Protein AF-A0A4V1ZSQ2-F1 (afdb_monomer_lite)

Structure (mmCIF, N/CA/C/O backbone):
data_AF-A0A4V1ZSQ2-F1
#
_entry.id   AF-A0A4V1ZSQ2-F1
#
loop_
_atom_site.group_PDB
_atom_site.id
_atom_site.type_symbol
_atom_site.label_atom_id
_atom_site.label_alt_id
_atom_site.label_comp_id
_atom_site.label_asym_id
_atom_site.label_entity_id
_atom_site.label_seq_id
_atom_site.pdbx_PDB_ins_code
_atom_site.Cartn_x
_atom_site.Cartn_y
_atom_site.Cartn_z
_atom_site.occupancy
_atom_site.B_iso_or_equiv
_atom_site.auth_seq_id
_atom_site.auth_comp_id
_atom_site.auth_asym_id
_atom_site.auth_atom_id
_atom_site.pdbx_PDB_model_num
ATOM 1 N N . ILE A 1 1 ? -15.037 -0.837 6.750 1.00 81.75 1 ILE A N 1
ATOM 2 C CA . ILE A 1 1 ? -14.220 -1.765 7.586 1.00 81.75 1 ILE A CA 1
ATOM 3 C C . ILE A 1 1 ? -15.110 -2.630 8.480 1.00 81.75 1 ILE A C 1
ATOM 5 O O . ILE A 1 1 ? -14.890 -3.832 8.577 1.00 81.75 1 ILE A O 1
ATOM 9 N N . ASP A 1 2 ? -16.116 -2.040 9.121 1.00 91.81 2 ASP A N 1
ATOM 10 C CA . ASP A 1 2 ? -17.014 -2.714 10.069 1.00 91.81 2 ASP A CA 1
ATOM 11 C C . ASP A 1 2 ? -18.222 -3.424 9.424 1.00 91.81 2 ASP A C 1
ATOM 13 O O . ASP A 1 2 ? -19.008 -4.046 10.133 1.00 91.81 2 ASP A O 1
ATOM 17 N N . LYS A 1 3 ? -18.330 -3.392 8.087 1.00 91.25 3 LYS A N 1
ATOM 18 C CA . LYS A 1 3 ? -19.348 -4.098 7.285 1.00 91.25 3 LYS A CA 1
ATOM 19 C C . LYS A 1 3 ? -20.787 -3.655 7.606 1.00 91.25 3 LYS A C 1
ATOM 21 O O . LYS A 1 3 ? -21.717 -4.436 7.434 1.00 91.25 3 LYS A O 1
ATOM 26 N N . ASP A 1 4 ? -20.985 -2.399 8.013 1.00 93.81 4 ASP A N 1
ATOM 27 C CA . ASP A 1 4 ? -22.308 -1.849 8.350 1.00 93.81 4 ASP A CA 1
ATOM 28 C C . ASP A 1 4 ? -23.150 -1.403 7.130 1.00 93.81 4 ASP A C 1
ATOM 30 O O . ASP A 1 4 ? -24.275 -0.923 7.279 1.00 93.81 4 ASP A O 1
ATOM 34 N N . GLY A 1 5 ? -22.616 -1.575 5.917 1.00 93.62 5 GLY A N 1
ATOM 35 C CA . GLY A 1 5 ? -23.265 -1.207 4.656 1.00 93.62 5 GLY A CA 1
ATOM 36 C C . GLY A 1 5 ? -23.092 0.261 4.255 1.00 93.62 5 GLY A C 1
ATOM 37 O O . GLY A 1 5 ? -23.547 0.641 3.176 1.00 93.62 5 GLY A O 1
ATOM 38 N N . LYS A 1 6 ? -22.422 1.087 5.067 1.00 94.56 6 LYS A N 1
ATOM 39 C CA . LYS A 1 6 ? -22.085 2.473 4.729 1.00 94.56 6 LYS A CA 1
ATOM 40 C C . LYS A 1 6 ? -20.673 2.555 4.152 1.00 94.56 6 LYS A C 1
ATOM 42 O O . LYS A 1 6 ? -19.779 1.781 4.487 1.00 94.56 6 LYS A O 1
ATOM 47 N N . LEU A 1 7 ? -20.468 3.514 3.250 1.00 94.56 7 LEU A N 1
ATOM 48 C CA . LEU A 1 7 ? -19.150 3.756 2.669 1.00 94.56 7 LEU A CA 1
ATOM 49 C C . LEU A 1 7 ? -18.279 4.534 3.660 1.00 94.56 7 LEU A C 1
ATOM 51 O O . LEU A 1 7 ? -18.517 5.720 3.889 1.00 94.56 7 LEU A O 1
ATOM 55 N N . ASP A 1 8 ? -17.278 3.862 4.216 1.00 95.81 8 ASP A N 1
ATOM 56 C CA . ASP A 1 8 ? -16.233 4.446 5.057 1.00 95.81 8 ASP A CA 1
ATOM 57 C C . ASP A 1 8 ? -15.093 5.059 4.232 1.00 95.81 8 ASP A C 1
ATOM 59 O O . ASP A 1 8 ? -14.871 4.674 3.083 1.00 95.81 8 ASP A O 1
ATOM 63 N N . LEU A 1 9 ? -14.294 5.931 4.858 1.00 96.75 9 LEU A N 1
ATOM 64 C CA . LEU A 1 9 ? -13.003 6.359 4.312 1.00 96.75 9 LEU A CA 1
ATOM 65 C C . LEU A 1 9 ? -11.869 5.912 5.229 1.00 96.75 9 LEU A C 1
ATOM 67 O O . LEU A 1 9 ? -11.974 5.983 6.452 1.00 96.75 9 LEU A O 1
ATOM 71 N N . VAL A 1 10 ? -10.759 5.489 4.638 1.00 97.50 10 VAL A N 1
ATOM 72 C CA . VAL A 1 10 ? -9.529 5.176 5.367 1.00 97.50 10 VAL A CA 1
ATOM 73 C C . VAL A 1 10 ? -8.410 5.938 4.693 1.00 97.50 10 VAL A C 1
ATOM 75 O O . VAL A 1 10 ? -8.277 5.900 3.471 1.00 97.50 10 VAL A O 1
ATOM 78 N N . THR A 1 11 ? -7.650 6.686 5.477 1.00 97.50 11 THR A N 1
ATOM 79 C CA . THR A 1 11 ? -6.685 7.652 4.957 1.00 97.50 11 THR A CA 1
ATOM 80 C C . THR A 1 11 ? -5.351 7.487 5.652 1.00 97.50 11 THR A C 1
ATOM 82 O O . THR A 1 11 ? -5.301 7.397 6.881 1.00 97.50 11 THR A O 1
ATOM 85 N N . LEU A 1 12 ? -4.279 7.529 4.872 1.00 96.75 12 LEU A N 1
ATOM 86 C CA . LEU A 1 12 ? -2.922 7.653 5.378 1.00 96.75 12 LEU A CA 1
ATOM 87 C C . LEU A 1 12 ? -2.541 9.132 5.429 1.00 96.75 12 LEU A C 1
ATOM 89 O O . LEU A 1 12 ? -2.554 9.816 4.408 1.00 96.75 12 LEU A O 1
ATOM 93 N N . PHE A 1 13 ? -2.197 9.606 6.619 1.00 95.19 13 PHE A N 1
ATOM 94 C CA . PHE A 1 13 ? -1.520 10.878 6.824 1.00 95.19 13 PHE A CA 1
ATOM 95 C C . PHE A 1 13 ? -0.023 10.595 6.910 1.00 95.19 13 PHE A C 1
ATOM 97 O O . PHE A 1 13 ? 0.402 9.811 7.759 1.00 95.19 13 PHE A O 1
ATOM 104 N N . GLY A 1 14 ? 0.752 11.195 6.010 1.00 89.12 14 GLY A N 1
ATOM 105 C CA . GLY A 1 14 ? 2.212 11.231 6.084 1.00 89.12 14 GLY A CA 1
ATOM 106 C C . GLY A 1 14 ? 2.700 12.531 6.727 1.00 89.12 14 GLY A C 1
ATOM 107 O O . GLY A 1 14 ? 1.905 13.454 6.879 1.00 89.12 14 GLY A O 1
ATOM 108 N N . GLN A 1 15 ? 4.000 12.595 7.037 1.00 80.69 15 GLN A N 1
ATOM 109 C CA . GLN A 1 15 ? 4.745 13.765 7.533 1.00 80.69 15 GLN A CA 1
ATOM 110 C C . GLN A 1 15 ? 4.197 14.422 8.822 1.00 80.69 15 GLN A C 1
ATOM 112 O O . GLN A 1 15 ? 3.042 14.824 8.933 1.00 80.69 15 GLN A O 1
ATOM 117 N N . GLY A 1 16 ? 5.062 14.594 9.826 1.00 86.00 16 GLY A N 1
ATOM 118 C CA . GLY A 1 16 ? 4.754 15.326 11.065 1.00 86.00 16 GLY A CA 1
ATOM 119 C C . GLY A 1 16 ? 3.876 14.568 12.069 1.00 86.00 16 GLY A C 1
ATOM 120 O O . GLY A 1 16 ? 4.248 14.468 13.235 1.00 86.00 16 GLY A O 1
ATOM 121 N N . ASP A 1 17 ? 2.751 13.998 11.637 1.00 92.00 17 ASP A N 1
ATOM 122 C CA . ASP A 1 17 ? 1.926 13.087 12.439 1.00 92.00 17 ASP A CA 1
ATOM 123 C C . ASP A 1 17 ? 1.439 11.914 11.585 1.00 92.00 17 ASP A C 1
ATOM 125 O O . ASP A 1 17 ? 0.340 11.933 11.026 1.00 92.00 17 ASP A O 1
ATOM 129 N N . GLU A 1 18 ? 2.301 10.906 11.458 1.00 95.00 18 GLU A N 1
ATOM 130 C CA . GLU A 1 18 ? 2.065 9.762 10.588 1.00 95.00 18 GLU A CA 1
ATOM 131 C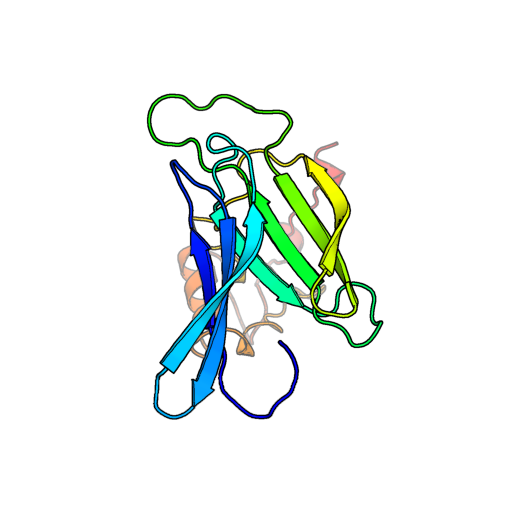 C . GLU A 1 18 ? 1.037 8.803 11.191 1.00 95.00 18 GLU A C 1
ATOM 133 O O . GLU A 1 18 ? 1.212 8.277 12.293 1.00 95.00 18 GLU A O 1
ATOM 138 N N . ARG A 1 19 ? -0.064 8.567 10.473 1.00 97.38 19 ARG A N 1
ATOM 139 C CA . ARG A 1 19 ? -1.182 7.758 10.979 1.00 97.38 19 ARG A CA 1
ATOM 140 C C . ARG A 1 19 ? -2.078 7.232 9.870 1.00 97.38 19 ARG A C 1
ATOM 142 O O . ARG A 1 19 ? -2.287 7.891 8.856 1.00 97.38 19 ARG A O 1
ATOM 149 N N . ILE A 1 20 ? -2.694 6.083 10.124 1.00 98.06 20 ILE A N 1
ATOM 150 C CA . ILE A 1 20 ? -3.835 5.583 9.355 1.00 98.06 20 ILE A CA 1
ATOM 151 C C . ILE A 1 20 ? -5.096 5.870 10.164 1.00 98.06 20 ILE A C 1
ATOM 153 O O . ILE A 1 20 ? -5.233 5.423 11.304 1.00 98.06 20 ILE A O 1
ATOM 157 N N . VAL A 1 21 ? -6.014 6.630 9.572 1.00 98.25 21 VAL A N 1
ATOM 158 C CA . VAL A 1 21 ? -7.262 7.066 10.206 1.00 98.25 21 VAL A CA 1
ATOM 159 C C . VAL A 1 21 ? -8.437 6.487 9.438 1.00 98.25 21 VAL A C 1
ATOM 161 O O . VAL A 1 21 ? -8.525 6.628 8.221 1.00 98.25 21 VAL A O 1
ATOM 164 N N . TRP A 1 22 ? -9.349 5.855 10.163 1.00 97.94 22 TRP A N 1
ATOM 165 C CA . TRP A 1 22 ? -10.657 5.460 9.675 1.00 97.94 22 TRP A CA 1
ATOM 166 C C . TRP A 1 22 ? -11.662 6.562 9.995 1.00 97.94 22 TRP A C 1
ATOM 168 O O . TRP A 1 22 ? -11.940 6.858 11.154 1.00 97.94 22 TRP A O 1
ATOM 178 N N . TYR A 1 23 ? -12.216 7.166 8.956 1.00 98.00 23 TYR A N 1
ATOM 179 C CA . TYR A 1 23 ? -13.391 8.012 9.050 1.00 98.00 23 TYR A CA 1
ATOM 180 C C . TYR A 1 23 ? -14.623 7.125 8.899 1.00 98.00 23 TYR A C 1
ATOM 182 O O . TYR A 1 23 ? -15.041 6.801 7.783 1.00 98.00 23 TYR A O 1
ATOM 190 N N . LYS A 1 24 ? -15.182 6.720 10.042 1.00 97.62 24 LYS A N 1
ATOM 191 C CA . LYS A 1 24 ? -16.406 5.925 10.108 1.00 97.62 24 LYS A CA 1
ATOM 192 C C . LYS A 1 24 ? -17.590 6.760 9.654 1.00 97.62 24 LYS A C 1
ATOM 194 O O . LYS A 1 24 ? -17.844 7.814 10.237 1.00 97.62 24 LYS A O 1
ATOM 199 N N . ASN A 1 25 ? -18.322 6.282 8.654 1.00 97.56 25 ASN A N 1
ATOM 200 C CA . ASN A 1 25 ? -19.493 6.983 8.143 1.00 97.56 25 ASN A CA 1
ATOM 201 C C . ASN A 1 25 ? -20.709 6.753 9.049 1.00 97.56 25 ASN A C 1
ATOM 203 O O . ASN A 1 25 ? -21.278 5.667 9.111 1.00 97.56 25 ASN A O 1
ATOM 207 N N . ASN A 1 26 ? -21.162 7.804 9.726 1.00 96.62 26 ASN A N 1
ATOM 208 C CA . ASN A 1 26 ? -22.346 7.746 10.581 1.00 96.62 26 ASN A CA 1
ATOM 209 C C . ASN A 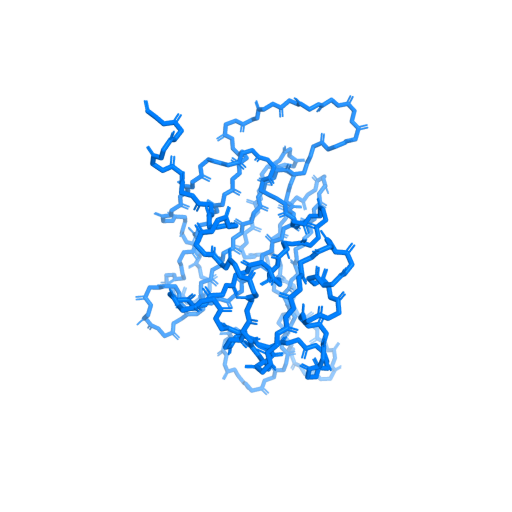1 26 ? -23.654 7.890 9.780 1.00 96.62 26 ASN A C 1
ATOM 211 O O . ASN A 1 26 ? -24.731 7.585 10.295 1.00 96.62 26 ASN A O 1
ATOM 215 N N . GLY A 1 27 ? -23.574 8.244 8.497 1.00 94.31 27 GLY A N 1
ATOM 216 C CA . GLY A 1 27 ? -24.693 8.604 7.628 1.00 94.31 27 GLY A CA 1
ATOM 217 C C . GLY A 1 27 ? -24.704 10.103 7.332 1.00 94.31 27 GLY A C 1
ATOM 218 O O . GLY A 1 27 ? -24.073 10.890 8.034 1.00 94.31 27 GLY A O 1
ATOM 219 N N . ASN A 1 28 ? -25.414 10.510 6.275 1.00 94.00 28 ASN A N 1
ATOM 220 C CA . ASN A 1 28 ? -25.581 11.921 5.893 1.00 94.00 28 ASN A CA 1
ATOM 221 C C . ASN A 1 28 ? -24.255 12.701 5.765 1.00 94.00 28 ASN A C 1
ATOM 223 O O . ASN A 1 28 ? -24.190 13.871 6.134 1.00 94.00 28 ASN A O 1
ATOM 227 N N . LEU A 1 29 ? -23.198 12.045 5.265 1.00 90.75 29 LEU A N 1
ATOM 228 C CA . LEU A 1 29 ? -21.843 12.608 5.132 1.00 90.75 29 LEU A CA 1
ATOM 229 C C . LEU A 1 29 ? -21.219 13.081 6.461 1.00 90.75 29 LEU A C 1
ATOM 231 O O . LEU A 1 29 ? -20.317 13.916 6.462 1.00 90.75 29 LEU A O 1
ATOM 235 N N . GLN A 1 30 ? -21.675 12.544 7.594 1.00 96.69 30 GLN A N 1
ATOM 236 C CA . GLN A 1 30 ? -21.064 12.774 8.899 1.00 96.69 30 GLN A CA 1
ATOM 237 C C . GLN A 1 30 ? -20.103 11.639 9.233 1.00 96.69 30 GLN A C 1
ATOM 239 O O . GLN A 1 30 ? -20.450 10.465 9.097 1.00 96.69 30 GLN A O 1
ATOM 244 N N . PHE A 1 31 ? -18.909 11.986 9.715 1.00 97.81 31 PHE A N 1
ATOM 245 C CA . PHE A 1 31 ? -17.848 11.018 9.969 1.00 97.81 31 PHE A CA 1
ATOM 246 C C . PHE A 1 31 ? -17.283 11.136 11.383 1.00 97.81 31 PHE A C 1
ATOM 248 O O . PHE A 1 31 ? -17.052 12.239 11.877 1.00 97.81 31 PHE A O 1
ATOM 255 N N . THR A 1 32 ? -16.998 9.995 12.009 1.00 97.75 32 THR A N 1
ATOM 256 C CA . THR A 1 32 ? -16.178 9.920 13.226 1.00 97.75 32 THR A CA 1
ATOM 257 C C . THR A 1 32 ? -14.769 9.487 12.846 1.00 97.75 32 THR A C 1
ATOM 259 O O . THR A 1 32 ? -14.588 8.428 12.253 1.00 97.75 32 THR A O 1
ATOM 262 N N . ALA A 1 33 ? -13.769 10.297 13.191 1.00 97.81 33 ALA A N 1
ATOM 263 C CA . ALA A 1 33 ? -12.367 9.971 12.955 1.00 97.81 33 ALA A CA 1
ATOM 264 C C . ALA A 1 33 ? -11.827 9.053 14.062 1.00 97.81 33 ALA A C 1
ATOM 266 O O . ALA A 1 33 ? -11.883 9.396 15.243 1.00 97.81 33 ALA A O 1
ATOM 267 N N . ILE A 1 34 ? -11.287 7.901 13.673 1.00 97.62 34 ILE A N 1
ATOM 268 C CA . ILE A 1 34 ? -10.713 6.893 14.565 1.00 97.62 34 ILE A CA 1
ATOM 269 C C . ILE A 1 34 ? -9.306 6.569 14.064 1.00 97.62 34 ILE A C 1
ATOM 271 O O . ILE A 1 34 ? -9.130 6.075 12.952 1.00 97.62 34 ILE A O 1
ATOM 275 N N . THR A 1 35 ? -8.285 6.838 14.876 1.00 97.88 35 THR A N 1
ATOM 276 C CA . THR A 1 35 ? -6.904 6.459 14.546 1.00 97.88 35 THR A CA 1
ATOM 277 C C . THR A 1 35 ? -6.738 4.949 14.702 1.00 97.88 35 THR A C 1
ATOM 279 O O . THR A 1 35 ? -6.863 4.436 15.811 1.00 97.88 35 THR A O 1
ATOM 282 N N . LEU A 1 36 ? -6.449 4.248 13.603 1.00 97.94 36 LEU A N 1
ATOM 283 C CA . LEU A 1 36 ? -6.205 2.801 13.602 1.00 97.94 36 LEU A CA 1
ATOM 284 C C . LEU A 1 36 ? -4.756 2.476 13.970 1.00 97.94 36 LEU A C 1
ATOM 286 O O . LEU A 1 36 ? -4.496 1.585 14.772 1.00 97.94 36 LEU A O 1
ATOM 290 N N . LEU A 1 37 ? -3.816 3.209 13.372 1.00 97.88 37 LEU A N 1
ATOM 291 C CA . LEU A 1 37 ? -2.379 3.071 13.588 1.00 97.88 37 LEU A CA 1
ATOM 292 C C . LEU A 1 37 ? -1.741 4.459 13.606 1.00 97.88 37 LEU A C 1
ATOM 294 O O . LEU A 1 37 ? -2.169 5.350 12.870 1.00 97.88 37 LEU A O 1
ATOM 298 N N . ARG A 1 38 ? -0.708 4.633 14.430 1.00 97.19 38 ARG A N 1
ATOM 299 C CA . ARG A 1 38 ? 0.117 5.843 14.493 1.00 97.19 38 ARG A CA 1
ATOM 300 C C . ARG A 1 38 ? 1.584 5.435 14.468 1.00 97.19 38 ARG A C 1
ATOM 302 O O . ARG A 1 38 ? 1.964 4.502 15.172 1.00 97.19 38 ARG A O 1
ATOM 309 N N . PHE A 1 39 ? 2.382 6.123 13.665 1.00 94.94 39 PHE A N 1
ATOM 310 C CA . PHE A 1 39 ? 3.784 5.811 13.415 1.00 94.94 39 PHE A CA 1
ATOM 311 C C . PHE A 1 39 ? 4.677 6.975 13.857 1.00 94.94 39 PHE A C 1
ATOM 313 O O . PHE A 1 39 ? 4.200 8.108 13.985 1.00 94.94 39 PHE A O 1
ATOM 320 N N . PRO A 1 40 ? 5.976 6.737 14.101 1.00 92.31 40 PRO A N 1
ATOM 321 C CA . PRO A 1 40 ? 6.919 7.827 14.293 1.00 92.31 40 PRO A CA 1
ATOM 322 C C . PRO A 1 40 ? 6.927 8.761 13.071 1.00 92.31 40 PRO A C 1
ATOM 324 O O . PRO A 1 40 ? 6.932 8.276 11.942 1.00 92.31 40 PRO A O 1
ATOM 327 N N . PRO A 1 41 ? 7.017 10.087 13.259 1.00 88.69 41 PRO A N 1
ATOM 328 C CA . PRO A 1 41 ? 6.888 11.073 12.177 1.00 88.69 41 PRO A CA 1
ATOM 329 C C . PRO A 1 41 ? 8.084 11.128 11.210 1.00 88.69 41 PRO A C 1
ATOM 331 O O . PRO A 1 41 ? 8.201 12.056 10.415 1.00 88.69 41 PRO A O 1
ATOM 334 N N . VAL A 1 42 ? 9.006 10.173 11.336 1.00 87.12 42 VAL A N 1
ATOM 335 C CA . VAL A 1 42 ? 10.259 10.062 10.579 1.00 87.12 42 VAL A CA 1
ATOM 336 C C . VAL A 1 42 ? 10.307 8.808 9.705 1.00 87.12 42 VAL A C 1
ATOM 338 O O . VAL A 1 42 ? 11.327 8.578 9.050 1.00 87.12 42 VAL A O 1
ATOM 341 N N . TYR A 1 43 ? 9.250 7.985 9.741 1.00 89.25 43 TYR A N 1
ATOM 342 C CA . TYR A 1 43 ? 9.157 6.728 8.997 1.00 89.25 43 TYR A CA 1
ATOM 343 C C . TYR A 1 43 ? 8.986 6.967 7.498 1.00 89.25 43 TYR A C 1
ATOM 345 O O . TYR A 1 43 ? 9.444 6.149 6.701 1.00 89.25 43 TYR A O 1
ATOM 353 N N . GLY A 1 44 ? 8.376 8.088 7.105 1.00 89.62 44 GLY A N 1
ATOM 354 C CA . GLY A 1 44 ? 8.134 8.379 5.700 1.00 89.62 44 GLY A CA 1
ATOM 355 C C . GLY A 1 44 ? 7.054 7.460 5.140 1.00 89.62 44 GLY A C 1
ATOM 356 O O . GLY A 1 44 ? 7.277 6.778 4.135 1.00 89.62 44 GLY A O 1
ATOM 357 N N . SER A 1 45 ? 5.908 7.399 5.829 1.00 92.75 45 SER A N 1
ATOM 358 C CA . SER A 1 45 ? 4.679 6.737 5.376 1.00 92.75 45 SER A CA 1
ATOM 359 C C . SER A 1 45 ? 4.369 7.068 3.917 1.00 92.75 45 SER A C 1
ATOM 361 O O . SER A 1 45 ? 4.128 8.228 3.587 1.00 92.75 45 SER A O 1
ATOM 363 N N . SER A 1 46 ? 4.326 6.052 3.054 1.00 91.44 46 SER A N 1
ATOM 364 C CA . SER A 1 46 ? 4.238 6.253 1.603 1.00 91.44 46 SER A CA 1
ATOM 365 C C . SER A 1 46 ? 2.962 5.685 0.975 1.00 91.44 46 SER A C 1
ATOM 367 O O . SER A 1 46 ? 2.407 6.293 0.059 1.00 91.44 46 SER A O 1
ATOM 369 N N . SER A 1 47 ? 2.470 4.535 1.442 1.00 93.44 47 SER A N 1
ATOM 370 C CA . SER A 1 47 ? 1.239 3.908 0.942 1.00 93.44 47 SER A CA 1
ATOM 371 C C . SER A 1 47 ? 0.672 2.907 1.947 1.00 93.44 47 SER A C 1
ATOM 373 O O . SER A 1 47 ? 1.372 2.434 2.842 1.00 93.44 47 SER 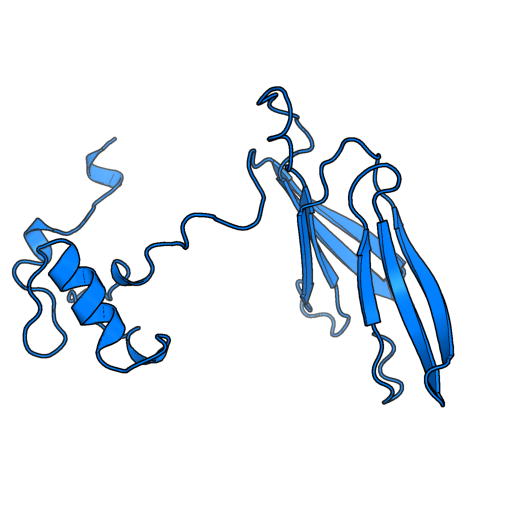A O 1
ATOM 375 N N . PHE A 1 48 ? -0.602 2.559 1.777 1.00 96.00 48 PHE A N 1
ATOM 376 C CA . PHE A 1 48 ? -1.218 1.426 2.457 1.00 96.00 48 PHE A CA 1
ATOM 377 C C . PHE A 1 48 ? -2.284 0.763 1.573 1.00 96.00 48 PHE A C 1
ATOM 379 O O . PHE A 1 48 ? -2.772 1.372 0.620 1.00 96.00 48 PHE A O 1
ATOM 386 N N . GLU A 1 49 ? -2.650 -0.468 1.911 1.00 96.31 49 GLU A N 1
ATOM 387 C CA . GLU A 1 49 ? -3.741 -1.225 1.306 1.00 96.31 49 GLU A CA 1
ATOM 388 C C . GLU A 1 49 ? -4.482 -2.024 2.384 1.00 96.31 49 GLU A C 1
ATOM 390 O O . GLU A 1 49 ? -3.878 -2.479 3.359 1.00 96.31 49 GLU A O 1
ATOM 395 N N . LEU A 1 50 ? -5.798 -2.176 2.213 1.00 95.81 50 LEU A N 1
ATOM 396 C CA . LEU A 1 50 ? -6.629 -3.030 3.057 1.00 95.81 50 LEU A CA 1
ATOM 397 C C . LEU A 1 50 ? -6.895 -4.341 2.334 1.00 95.81 50 LEU A C 1
ATOM 399 O O . LEU A 1 50 ? -7.527 -4.346 1.279 1.00 95.81 50 LEU A O 1
ATOM 403 N N . THR A 1 51 ? -6.436 -5.444 2.907 1.00 95.31 51 THR A N 1
ATOM 404 C CA . THR A 1 51 ? -6.586 -6.775 2.317 1.00 95.31 51 THR A CA 1
ATOM 405 C C . THR A 1 51 ? -6.599 -7.827 3.414 1.00 95.31 51 THR A C 1
ATOM 407 O O . THR A 1 51 ? -6.006 -7.613 4.462 1.00 95.31 51 THR A O 1
ATOM 410 N N . ASP A 1 52 ? -7.293 -8.939 3.206 1.00 95.50 52 ASP A N 1
ATOM 411 C CA . ASP A 1 52 ? -7.285 -10.072 4.139 1.00 95.50 52 ASP A CA 1
ATOM 412 C C . ASP A 1 52 ? -6.036 -10.927 3.862 1.00 95.50 52 ASP A C 1
ATOM 414 O O . ASP A 1 52 ? -6.024 -11.776 2.965 1.00 95.50 52 ASP A O 1
ATOM 418 N N . PHE A 1 53 ? -4.937 -10.625 4.559 1.00 90.81 53 PHE A N 1
ATOM 419 C CA . PHE A 1 53 ? -3.618 -11.186 4.268 1.00 90.81 53 PHE A CA 1
ATOM 420 C C . PHE A 1 53 ? -3.480 -12.607 4.824 1.00 90.81 53 PHE A C 1
ATOM 422 O O . PHE A 1 53 ? -2.847 -13.465 4.202 1.00 90.81 53 PHE A O 1
ATOM 429 N N . ASN A 1 54 ? -4.076 -12.865 5.991 1.00 94.12 54 ASN A N 1
ATOM 430 C CA . ASN A 1 54 ? -4.024 -14.159 6.673 1.00 94.12 54 ASN A CA 1
ATOM 431 C C . ASN A 1 54 ? -5.238 -15.070 6.380 1.00 94.12 54 ASN A C 1
ATOM 433 O O . ASN A 1 54 ? -5.219 -16.232 6.793 1.00 94.12 54 ASN A O 1
ATOM 437 N N . LYS A 1 55 ? -6.230 -14.589 5.617 1.00 96.44 55 LYS A N 1
ATOM 438 C CA . LYS A 1 55 ? -7.459 -15.300 5.225 1.00 96.44 55 LYS A CA 1
ATOM 439 C C . LYS A 1 55 ? -8.394 -15.606 6.396 1.00 96.44 55 LYS A C 1
ATOM 441 O O . LYS A 1 55 ? -9.048 -16.653 6.396 1.00 96.44 55 LYS A O 1
ATOM 446 N N . ASP A 1 56 ? -8.456 -14.724 7.391 1.00 96.69 56 ASP A N 1
ATOM 447 C CA . ASP A 1 56 ? -9.344 -14.870 8.551 1.00 96.69 56 ASP A CA 1
ATOM 448 C C . ASP A 1 56 ? -10.704 -14.157 8.389 1.00 96.69 56 ASP A C 1
ATOM 450 O O . ASP A 1 56 ? -11.586 -14.270 9.247 1.00 96.69 56 ASP A O 1
ATOM 454 N N . GLY A 1 57 ? -10.922 -13.477 7.258 1.00 95.38 57 GLY A N 1
ATOM 455 C CA . GLY A 1 57 ? -12.156 -12.763 6.935 1.00 95.38 57 GLY A CA 1
ATOM 456 C C . GLY A 1 57 ? -12.231 -11.337 7.494 1.00 95.38 57 GLY A C 1
ATOM 457 O O . GLY A 1 57 ? -13.259 -10.656 7.296 1.00 95.38 57 GLY A O 1
ATOM 458 N N . LEU A 1 58 ? -11.180 -10.869 8.174 1.00 96.44 58 LEU A N 1
ATOM 459 C CA . LEU A 1 58 ? -10.982 -9.487 8.594 1.00 96.44 58 LEU A CA 1
ATOM 460 C C . LEU A 1 58 ? -10.017 -8.784 7.631 1.00 96.44 58 LEU A C 1
ATOM 462 O O . LEU A 1 58 ? -9.103 -9.375 7.074 1.00 96.44 58 LEU A O 1
ATOM 466 N N . LEU A 1 59 ? -10.238 -7.488 7.395 1.00 96.69 59 LEU A N 1
ATOM 467 C CA . LEU A 1 59 ? -9.296 -6.702 6.597 1.00 96.69 59 LEU A CA 1
ATOM 468 C C . LEU A 1 59 ? -8.085 -6.339 7.456 1.00 96.69 59 LEU A C 1
ATOM 470 O O . LEU A 1 59 ? -8.253 -5.686 8.492 1.00 96.69 59 LEU A O 1
ATOM 474 N N . ASP A 1 60 ? -6.901 -6.710 6.979 1.00 97.94 60 ASP A N 1
ATOM 475 C CA . ASP A 1 60 ? -5.592 -6.327 7.501 1.00 97.94 60 ASP A CA 1
ATOM 476 C C . ASP A 1 60 ? -5.080 -5.053 6.818 1.00 97.94 60 ASP A C 1
ATOM 478 O O . ASP A 1 60 ? -5.675 -4.551 5.860 1.00 97.94 60 ASP A O 1
ATOM 482 N N . ILE A 1 61 ? -3.959 -4.522 7.310 1.00 98.19 61 ILE A N 1
ATOM 483 C CA . ILE A 1 61 ? -3.275 -3.364 6.729 1.00 98.19 61 ILE A CA 1
ATOM 484 C C . ILE A 1 61 ? -1.905 -3.797 6.203 1.00 98.19 61 ILE A C 1
ATOM 486 O O . ILE A 1 61 ? -1.020 -4.167 6.978 1.00 98.19 61 ILE A O 1
ATOM 490 N N . LEU A 1 62 ? -1.709 -3.673 4.891 1.00 96.81 62 LEU A N 1
ATOM 491 C CA . LEU A 1 62 ? -0.394 -3.650 4.255 1.00 96.81 62 LEU A CA 1
ATOM 492 C C . LEU A 1 62 ? 0.068 -2.193 4.189 1.00 96.81 62 LEU A C 1
ATOM 494 O O . LEU A 1 62 ? -0.667 -1.342 3.699 1.00 96.81 62 LEU A O 1
ATOM 498 N N . TYR A 1 63 ? 1.260 -1.885 4.686 1.00 96.62 63 TYR A N 1
ATOM 499 C CA . TYR A 1 63 ? 1.761 -0.513 4.809 1.00 96.62 63 TYR A CA 1
ATOM 500 C C . TYR A 1 63 ? 3.209 -0.417 4.336 1.00 96.62 63 TYR A C 1
ATOM 502 O O . TYR A 1 63 ? 4.000 -1.336 4.552 1.00 96.62 63 TYR A O 1
ATOM 510 N N . THR A 1 64 ? 3.567 0.699 3.705 1.00 94.06 64 THR A N 1
ATOM 511 C CA . THR A 1 64 ? 4.941 0.982 3.287 1.00 94.06 64 THR A CA 1
ATOM 512 C C . THR A 1 64 ? 5.453 2.278 3.900 1.00 94.06 64 THR A C 1
ATOM 514 O O . THR A 1 64 ? 4.758 3.299 3.908 1.00 94.06 64 THR A O 1
ATOM 517 N N . ALA A 1 65 ? 6.698 2.229 4.367 1.00 91.94 65 ALA A N 1
ATOM 518 C CA . ALA A 1 65 ? 7.448 3.362 4.893 1.00 91.94 65 ALA A CA 1
ATOM 519 C C . ALA A 1 65 ? 8.803 3.439 4.190 1.00 91.94 65 ALA A C 1
ATOM 521 O O . ALA A 1 65 ? 9.459 2.415 3.992 1.00 91.94 65 ALA A O 1
ATOM 522 N N . GLY A 1 66 ? 9.240 4.633 3.813 1.00 85.75 66 GLY A N 1
ATOM 523 C CA . GLY A 1 66 ? 10.523 4.798 3.133 1.00 85.75 66 GLY A CA 1
ATOM 524 C C . GLY A 1 66 ? 10.652 6.030 2.260 1.00 85.75 66 GLY A C 1
ATOM 525 O O . GLY A 1 66 ? 11.603 6.098 1.480 1.00 85.75 66 GLY A O 1
ATOM 526 N N . ASP A 1 67 ? 9.713 6.973 2.348 1.00 80.38 67 ASP A N 1
ATOM 527 C CA . ASP A 1 67 ? 9.850 8.256 1.672 1.00 80.38 67 ASP A CA 1
ATOM 528 C C . ASP A 1 67 ? 10.884 9.134 2.398 1.00 80.38 67 ASP A C 1
ATOM 530 O O . ASP A 1 67 ? 10.695 9.509 3.554 1.00 80.38 67 ASP A O 1
ATOM 534 N N . ASN A 1 68 ? 12.015 9.405 1.742 1.00 67.94 68 ASN A N 1
ATOM 535 C CA . ASN A 1 68 ? 13.127 10.186 2.298 1.00 67.94 68 ASN A CA 1
ATOM 536 C C . ASN A 1 68 ? 13.826 11.043 1.225 1.00 67.94 68 ASN A C 1
ATOM 538 O O . ASN A 1 68 ? 15.024 11.301 1.307 1.00 67.94 68 ASN A O 1
ATOM 542 N N . SER A 1 69 ? 13.110 11.430 0.166 1.00 64.25 69 SER A N 1
ATOM 543 C CA . SER A 1 69 ? 13.741 12.010 -1.032 1.00 64.25 69 SER A CA 1
ATOM 544 C C . SER A 1 69 ? 13.993 13.523 -0.956 1.00 64.25 69 SER A C 1
ATOM 546 O O . SER A 1 69 ? 14.468 14.094 -1.934 1.00 64.25 69 SER A O 1
ATOM 548 N N . ASP A 1 70 ? 13.693 14.178 0.171 1.00 62.09 70 ASP A N 1
ATOM 549 C CA . ASP A 1 70 ? 13.679 15.645 0.240 1.00 62.09 70 ASP A CA 1
ATOM 550 C C . ASP A 1 70 ? 15.075 16.279 0.414 1.00 62.09 70 ASP A C 1
ATOM 552 O O . ASP A 1 70 ? 15.340 17.318 -0.187 1.00 62.09 70 ASP A O 1
ATOM 556 N N . PHE A 1 71 ? 15.986 15.679 1.198 1.00 58.62 71 PHE A N 1
ATOM 557 C CA . PHE A 1 71 ? 17.280 16.316 1.528 1.00 58.62 71 PHE A CA 1
ATOM 558 C C . PHE A 1 71 ? 18.503 15.380 1.516 1.00 58.62 71 PHE A C 1
ATOM 560 O O . PHE A 1 71 ? 19.576 15.809 1.092 1.00 58.62 71 PHE A O 1
ATOM 567 N N . SER A 1 72 ? 18.379 14.112 1.932 1.00 58.69 72 SER A N 1
ATOM 568 C CA . SER A 1 72 ? 19.444 13.102 1.798 1.00 58.69 72 SER A CA 1
ATOM 569 C C . SER A 1 72 ? 18.887 11.674 1.804 1.00 58.69 72 SER A C 1
ATOM 571 O O . SER A 1 72 ? 17.966 11.350 2.555 1.00 58.69 72 SER A O 1
ATOM 573 N N . VAL A 1 73 ? 19.456 10.793 0.972 1.00 64.12 73 VAL A N 1
ATOM 574 C CA . VAL A 1 73 ? 19.054 9.377 0.884 1.00 64.12 73 VAL A CA 1
ATOM 575 C C . VAL A 1 73 ? 19.716 8.588 2.014 1.00 64.12 73 VAL A C 1
ATOM 577 O O . VAL A 1 73 ? 20.651 7.820 1.804 1.00 64.12 73 VAL A O 1
ATOM 580 N N . GLU A 1 74 ? 19.229 8.790 3.234 1.00 70.38 74 GLU A N 1
ATOM 581 C CA . GLU A 1 74 ? 19.637 7.974 4.379 1.00 70.38 74 GLU A CA 1
ATOM 582 C C . GLU A 1 74 ? 18.870 6.652 4.387 1.00 70.38 74 GLU A C 1
ATOM 584 O O . GLU A 1 74 ? 17.632 6.623 4.368 1.00 70.38 74 GLU A O 1
ATOM 589 N N . LEU A 1 75 ? 19.614 5.547 4.441 1.00 78.75 75 LEU A N 1
ATOM 590 C CA . LEU A 1 75 ? 19.044 4.217 4.618 1.00 78.75 75 LEU A CA 1
ATOM 591 C C . LEU A 1 75 ? 18.669 4.040 6.088 1.00 78.75 75 LEU A C 1
ATOM 593 O O . LEU A 1 75 ? 19.520 4.086 6.976 1.00 78.75 75 LEU A O 1
ATOM 597 N N . LYS A 1 76 ? 17.384 3.819 6.352 1.00 81.38 76 LYS A N 1
ATOM 598 C CA . LYS A 1 76 ? 16.853 3.669 7.706 1.00 81.38 76 LYS A CA 1
ATOM 599 C C . LYS A 1 76 ? 16.364 2.238 7.890 1.00 81.38 76 LYS A C 1
ATOM 601 O O . LYS A 1 76 ? 15.686 1.680 7.033 1.00 81.38 76 LYS A O 1
ATOM 606 N N . HIS A 1 77 ? 16.693 1.633 9.030 1.00 87.44 77 HIS A N 1
ATOM 607 C CA . HIS A 1 77 ? 16.349 0.233 9.323 1.00 87.44 77 HIS A CA 1
ATOM 608 C C . HIS A 1 77 ? 14.835 -0.026 9.408 1.00 87.44 77 HIS A C 1
ATOM 610 O O . HIS A 1 77 ? 14.409 -1.171 9.338 1.00 87.44 77 HIS A O 1
ATOM 616 N N . TYR A 1 78 ? 14.035 1.033 9.540 1.00 88.38 78 TYR A N 1
ATOM 617 C CA . TYR A 1 78 ? 12.571 1.019 9.534 1.00 88.38 78 TYR A CA 1
ATOM 618 C C . TYR A 1 78 ? 11.964 1.390 8.166 1.00 88.38 78 TYR A C 1
ATOM 620 O O . TYR A 1 78 ? 10.770 1.633 8.059 1.00 88.38 78 TYR A O 1
ATOM 628 N N . HIS A 1 79 ? 12.755 1.469 7.095 1.00 90.75 79 HIS A N 1
ATOM 629 C CA . HIS A 1 79 ? 12.192 1.551 5.749 1.00 90.75 79 HIS A CA 1
ATOM 630 C C . HIS A 1 79 ? 11.843 0.154 5.254 1.00 90.75 79 HIS A C 1
ATOM 632 O O . HIS A 1 79 ? 12.675 -0.757 5.301 1.00 90.75 79 HIS A O 1
ATOM 638 N N . GLY A 1 80 ? 10.623 -0.022 4.764 1.00 93.31 80 GLY A N 1
ATOM 639 C CA . GLY A 1 80 ? 10.180 -1.312 4.281 1.00 93.31 80 GLY A CA 1
ATOM 640 C C . GLY A 1 80 ? 8.678 -1.474 4.156 1.00 93.31 80 GLY A C 1
ATOM 641 O O . GLY A 1 80 ? 7.907 -0.514 4.098 1.00 93.31 80 GLY A O 1
ATOM 642 N N . VAL A 1 81 ? 8.293 -2.744 4.101 1.00 95.12 81 VAL A N 1
ATOM 643 C CA . VAL A 1 81 ? 6.912 -3.207 3.995 1.00 95.12 81 VAL A CA 1
ATOM 644 C C . VAL A 1 81 ? 6.505 -3.827 5.322 1.00 95.12 81 VAL A C 1
ATOM 646 O O . VAL A 1 81 ? 7.222 -4.659 5.878 1.00 95.12 81 VAL A O 1
ATOM 649 N N . TYR A 1 82 ? 5.335 -3.447 5.811 1.00 97.06 82 TYR A N 1
ATOM 650 C CA . TYR A 1 82 ? 4.763 -3.903 7.066 1.00 97.06 82 TYR A CA 1
ATOM 651 C C . TYR A 1 82 ? 3.420 -4.572 6.809 1.00 97.06 82 TYR A C 1
ATOM 653 O O . TYR A 1 82 ? 2.640 -4.101 5.979 1.00 97.06 82 TYR A O 1
ATOM 661 N N . VAL A 1 83 ? 3.121 -5.614 7.581 1.00 98.00 83 VAL A N 1
ATOM 662 C CA . VAL A 1 83 ? 1.768 -6.170 7.680 1.00 98.00 83 VAL A CA 1
ATOM 663 C C . VAL A 1 83 ? 1.293 -6.026 9.116 1.00 98.00 83 VAL A C 1
ATOM 665 O O . VAL A 1 83 ? 1.966 -6.462 10.058 1.00 98.00 83 VAL A O 1
ATOM 668 N N . PHE A 1 84 ? 0.118 -5.425 9.272 1.00 98.50 84 PHE A N 1
ATOM 669 C CA . PHE A 1 84 ? -0.601 -5.355 10.531 1.00 98.50 84 PHE A CA 1
ATOM 670 C C . PHE A 1 84 ? -1.896 -6.151 10.414 1.00 98.50 84 PHE A C 1
ATOM 672 O O . PHE A 1 84 ? -2.815 -5.735 9.710 1.00 98.50 84 PHE A O 1
ATOM 679 N N . THR A 1 85 ? -1.983 -7.273 11.123 1.00 98.25 85 THR A N 1
ATOM 680 C CA . THR A 1 85 ? -3.180 -8.119 11.098 1.00 98.25 85 THR A CA 1
ATOM 681 C C . THR A 1 85 ? -4.236 -7.621 12.072 1.00 98.25 85 THR A C 1
ATOM 683 O O . THR A 1 85 ? -3.918 -7.258 13.215 1.00 98.25 85 THR A O 1
ATOM 686 N N . ASN A 1 86 ? -5.495 -7.655 11.655 1.00 98.00 86 ASN A N 1
ATOM 687 C CA . ASN A 1 86 ? -6.638 -7.264 12.463 1.00 98.00 86 ASN A CA 1
ATOM 688 C C . ASN A 1 86 ? -6.938 -8.339 13.515 1.00 98.00 86 ASN A C 1
ATOM 690 O O . ASN A 1 86 ? -7.245 -9.479 13.210 1.00 98.00 86 ASN A O 1
ATOM 694 N N . GLN A 1 87 ? -6.852 -7.971 14.787 1.00 97.44 87 GLN A N 1
ATOM 695 C CA . GLN A 1 87 ? -7.134 -8.840 15.933 1.00 97.44 87 GLN A CA 1
ATOM 696 C C . GLN A 1 87 ? -8.627 -8.843 16.312 1.00 97.44 87 GLN A C 1
ATOM 698 O O . GLN A 1 87 ? -9.003 -9.290 17.395 1.00 97.44 87 GLN A O 1
ATOM 703 N N . GLY A 1 88 ? -9.483 -8.295 15.447 1.00 95.00 88 GLY A N 1
ATOM 704 C CA . GLY A 1 88 ? -10.890 -8.039 15.717 1.00 95.00 88 GLY A CA 1
ATOM 705 C C . GLY A 1 88 ? -11.139 -6.616 16.215 1.00 95.00 88 GLY A C 1
ATOM 706 O O . GLY A 1 88 ? -10.254 -5.928 16.727 1.00 95.00 88 GLY A O 1
ATOM 707 N N . LYS A 1 89 ? -12.385 -6.153 16.036 1.00 93.12 89 LYS A N 1
ATOM 708 C CA . LYS A 1 89 ? -12.834 -4.792 16.396 1.00 93.12 89 LYS A CA 1
ATOM 709 C C . LYS A 1 89 ? -11.912 -3.683 15.858 1.00 93.12 89 LYS A C 1
ATOM 711 O O . LYS A 1 89 ? -11.801 -2.627 16.474 1.00 93.12 89 LYS A O 1
ATOM 716 N N . ASN A 1 90 ? -11.255 -3.926 14.723 1.00 94.50 90 ASN A N 1
ATOM 717 C CA . ASN A 1 90 ? -10.328 -2.996 14.068 1.00 94.50 90 ASN A CA 1
ATOM 718 C C . ASN A 1 90 ? -9.137 -2.607 14.954 1.00 94.50 90 ASN A C 1
ATOM 720 O O . ASN A 1 90 ? -8.649 -1.481 14.894 1.00 94.50 90 ASN A O 1
ATOM 724 N N . THR A 1 91 ? -8.685 -3.545 15.787 1.00 96.19 91 THR A N 1
ATOM 725 C CA . THR A 1 91 ? -7.450 -3.429 16.567 1.00 96.19 91 THR A CA 1
ATOM 726 C C . THR A 1 91 ? -6.349 -4.174 15.827 1.00 96.19 91 THR A C 1
ATOM 728 O O . THR A 1 91 ? -6.516 -5.346 15.511 1.00 96.19 91 THR A O 1
ATOM 731 N N . PHE A 1 92 ? -5.223 -3.525 15.545 1.00 97.88 92 PHE A N 1
ATOM 732 C CA . PHE A 1 92 ? -4.200 -4.065 14.649 1.00 97.88 92 PHE A CA 1
ATOM 733 C C . PHE A 1 92 ? -2.909 -4.401 15.394 1.00 97.88 92 PHE A C 1
ATOM 735 O O . PHE A 1 92 ? -2.482 -3.667 16.284 1.00 97.88 92 PHE A O 1
ATOM 742 N N . LYS A 1 93 ? -2.264 -5.505 15.007 1.00 97.94 93 LYS A N 1
ATOM 743 C CA . LYS A 1 93 ? -0.957 -5.924 15.528 1.00 97.94 93 LYS A CA 1
ATOM 744 C C . LYS A 1 93 ? 0.019 -6.102 14.374 1.00 97.94 93 LYS A C 1
ATOM 746 O O . LYS A 1 93 ? -0.302 -6.797 13.418 1.00 97.94 93 LYS A O 1
ATOM 751 N N . GLN A 1 94 ? 1.219 -5.532 14.485 1.00 97.75 94 GLN A N 1
ATOM 752 C CA . GLN A 1 94 ? 2.291 -5.801 13.527 1.00 97.75 94 GLN A CA 1
ATOM 753 C C . GLN A 1 94 ? 2.691 -7.278 13.607 1.00 97.75 94 GLN A C 1
ATOM 755 O O . GLN A 1 94 ? 3.110 -7.751 14.666 1.00 97.75 94 GLN A O 1
ATOM 760 N N . THR A 1 95 ? 2.570 -8.002 12.500 1.00 97.56 95 THR A N 1
ATOM 761 C CA . THR A 1 95 ? 2.925 -9.429 12.408 1.00 97.56 95 THR A CA 1
ATOM 762 C C . THR A 1 95 ? 4.050 -9.697 11.429 1.00 97.56 95 THR A C 1
ATOM 764 O O . THR A 1 95 ? 4.712 -10.726 11.538 1.00 97.56 95 THR A O 1
ATOM 767 N N . TYR A 1 96 ? 4.314 -8.764 10.517 1.00 96.94 96 TYR A N 1
ATOM 768 C CA . TYR A 1 96 ? 5.411 -8.874 9.573 1.00 96.94 96 TYR A CA 1
ATOM 769 C C . TYR A 1 96 ? 6.061 -7.518 9.320 1.00 96.94 96 TYR A C 1
ATOM 771 O O . TYR A 1 96 ? 5.390 -6.486 9.272 1.00 96.94 96 TYR A O 1
ATOM 779 N N . PHE A 1 97 ? 7.376 -7.552 9.131 1.00 96.31 97 PHE A N 1
ATOM 780 C CA . PHE A 1 97 ? 8.164 -6.445 8.617 1.00 96.31 97 PHE A CA 1
ATOM 781 C C . PHE A 1 97 ? 9.258 -7.005 7.710 1.00 96.31 97 PHE A C 1
ATOM 783 O O . PHE A 1 97 ? 9.984 -7.921 8.097 1.00 96.31 97 PHE A O 1
ATOM 790 N N . HIS A 1 98 ? 9.382 -6.431 6.519 1.00 94.62 98 HIS A N 1
ATOM 791 C CA . HIS A 1 98 ? 10.497 -6.668 5.619 1.00 94.62 98 HIS A CA 1
ATOM 792 C C . HIS A 1 98 ? 11.197 -5.350 5.341 1.00 94.62 98 HIS A C 1
ATOM 794 O O . HIS A 1 98 ? 10.605 -4.445 4.747 1.00 94.62 98 HIS A O 1
ATOM 800 N N . GLN A 1 99 ? 12.457 -5.254 5.761 1.00 92.19 99 GLN A N 1
ATOM 801 C CA . GLN A 1 99 ? 13.271 -4.085 5.480 1.00 92.19 99 GLN A CA 1
ATOM 802 C C . GLN A 1 99 ? 13.507 -3.983 3.972 1.00 92.19 99 GLN A C 1
ATOM 804 O O . GLN A 1 99 ? 14.086 -4.874 3.357 1.00 92.19 99 GLN A O 1
ATOM 809 N N . MET A 1 100 ? 13.079 -2.870 3.389 1.00 88.19 100 MET A N 1
ATOM 810 C CA . MET A 1 100 ? 13.236 -2.579 1.972 1.00 88.19 100 MET A CA 1
ATOM 811 C C . MET A 1 100 ? 13.364 -1.067 1.807 1.00 88.19 100 MET A C 1
ATOM 813 O O . MET A 1 100 ? 12.383 -0.325 1.851 1.00 88.19 100 MET A O 1
ATOM 817 N N . ASN A 1 101 ? 14.597 -0.591 1.639 1.00 82.62 101 ASN A N 1
ATOM 818 C CA . ASN A 1 101 ? 14.839 0.820 1.359 1.00 82.62 101 ASN A CA 1
ATOM 819 C C . ASN A 1 101 ? 14.161 1.212 0.043 1.00 82.62 101 ASN A C 1
ATOM 821 O O . ASN A 1 101 ? 14.157 0.439 -0.914 1.00 82.62 101 ASN A O 1
ATOM 825 N N . GLY A 1 102 ? 13.573 2.406 -0.005 1.00 74.88 102 GLY A N 1
ATOM 826 C CA . GLY A 1 102 ? 12.784 2.808 -1.163 1.00 74.88 102 GLY A CA 1
ATOM 827 C C . GLY A 1 102 ? 11.487 2.006 -1.314 1.00 74.88 102 GLY A C 1
ATOM 828 O O . GLY A 1 102 ? 10.961 1.934 -2.421 1.00 74.88 102 GLY A O 1
ATOM 829 N N . ALA A 1 103 ? 10.932 1.441 -0.236 1.00 74.81 103 ALA A N 1
ATOM 830 C CA . ALA A 1 103 ? 9.545 0.979 -0.198 1.00 74.81 103 ALA A CA 1
ATOM 831 C C . ALA A 1 103 ? 8.577 2.177 -0.280 1.00 74.81 103 ALA A C 1
ATOM 833 O O . ALA A 1 103 ? 8.038 2.676 0.707 1.00 74.81 103 ALA A O 1
ATOM 834 N N . HIS A 1 104 ? 8.395 2.666 -1.501 1.00 72.38 104 HIS A N 1
ATOM 835 C CA . HIS A 1 104 ? 7.456 3.715 -1.874 1.00 72.38 104 HIS A CA 1
ATOM 836 C C . HIS A 1 104 ? 6.620 3.247 -3.070 1.00 72.38 104 HIS A C 1
ATOM 838 O O . HIS A 1 104 ? 6.682 2.094 -3.504 1.00 72.38 104 HIS A O 1
ATOM 844 N N . LYS A 1 105 ? 5.829 4.154 -3.643 1.00 61.03 105 LYS A N 1
ATOM 845 C CA . LYS A 1 105 ? 5.099 3.891 -4.882 1.00 61.03 105 LYS A CA 1
ATOM 846 C C . LYS A 1 105 ? 6.075 3.833 -6.062 1.00 61.03 105 LYS A C 1
ATOM 848 O O . LYS A 1 105 ? 6.579 4.874 -6.469 1.00 61.03 105 LYS A O 1
ATOM 853 N N . VAL A 1 106 ? 6.299 2.644 -6.625 1.00 55.53 106 VAL A N 1
ATOM 854 C CA . VAL A 1 106 ? 7.243 2.410 -7.735 1.00 55.53 106 VAL A CA 1
ATOM 855 C C . VAL A 1 106 ? 7.077 3.442 -8.864 1.00 55.53 106 VAL A C 1
ATOM 857 O O . VAL A 1 106 ? 6.037 3.499 -9.532 1.00 55.53 106 VAL A O 1
ATOM 860 N N . LYS A 1 107 ? 8.122 4.255 -9.070 1.00 53.03 107 LYS A N 1
ATOM 861 C CA . LYS A 1 107 ? 8.296 5.186 -10.193 1.00 53.03 107 LYS A CA 1
ATOM 862 C C . LYS A 1 107 ? 9.724 5.034 -10.758 1.00 53.03 107 LYS A C 1
ATOM 864 O O . LYS A 1 107 ? 10.665 5.118 -9.976 1.00 53.03 107 LYS A O 1
ATOM 869 N N . PRO A 1 108 ? 9.918 4.858 -12.080 1.00 66.56 108 PRO A N 1
ATOM 870 C CA . PRO A 1 108 ? 8.891 4.707 -13.109 1.00 66.56 108 PRO A CA 1
ATOM 871 C C . PRO A 1 108 ? 8.083 3.421 -12.901 1.00 66.56 108 PRO A C 1
ATOM 873 O O . PRO A 1 108 ? 8.484 2.538 -12.151 1.00 66.56 108 PRO A O 1
ATOM 876 N N . LYS A 1 109 ? 6.910 3.336 -13.534 1.00 72.81 109 LYS A N 1
ATOM 877 C CA . LYS A 1 109 ? 6.046 2.152 -13.446 1.00 72.81 109 LYS A CA 1
ATOM 878 C C . LYS A 1 109 ? 6.858 0.897 -13.797 1.00 72.81 109 LYS A C 1
ATOM 880 O O . LYS A 1 109 ? 7.631 0.936 -14.753 1.00 72.81 109 LYS A O 1
ATOM 885 N N . VAL A 1 110 ? 6.656 -0.196 -13.052 1.00 82.38 110 VAL A N 1
ATOM 886 C CA . VAL A 1 110 ? 7.259 -1.506 -13.361 1.00 82.38 110 VAL A CA 1
ATOM 887 C C . VAL A 1 110 ? 7.055 -1.800 -14.854 1.00 82.38 110 VAL A C 1
ATOM 889 O O . VAL A 1 110 ? 5.917 -1.654 -15.322 1.00 82.38 110 VAL A O 1
ATOM 892 N N . PRO A 1 111 ? 8.101 -2.195 -15.607 1.00 90.94 111 PRO A N 1
ATOM 893 C CA . PRO A 1 111 ? 8.006 -2.478 -17.038 1.00 90.94 111 PRO A CA 1
ATOM 894 C C . PRO A 1 111 ? 7.298 -3.820 -17.270 1.00 90.94 111 PRO A C 1
ATOM 896 O O . PRO A 1 111 ? 7.879 -4.784 -17.760 1.00 90.94 111 PRO A O 1
ATOM 899 N N . ALA A 1 112 ? 6.022 -3.892 -16.888 1.00 92.81 112 ALA A N 1
ATOM 900 C CA . ALA A 1 112 ? 5.211 -5.103 -16.936 1.00 92.81 112 ALA A CA 1
ATOM 901 C C . ALA A 1 112 ? 5.089 -5.669 -18.359 1.00 92.81 112 ALA A C 1
ATOM 903 O O . ALA A 1 112 ? 4.825 -6.854 -18.523 1.00 92.81 112 ALA A O 1
ATOM 904 N N . HIS A 1 113 ? 5.320 -4.849 -19.392 1.00 95.75 113 HIS A N 1
ATOM 905 C CA . HIS A 1 113 ? 5.333 -5.295 -20.787 1.00 95.75 113 HIS A CA 1
ATOM 906 C C . HIS A 1 113 ? 6.491 -6.243 -21.109 1.00 95.75 113 HIS A C 1
ATOM 908 O O . HIS A 1 113 ? 6.410 -6.948 -22.106 1.00 95.75 113 HIS A O 1
ATOM 914 N N . ARG A 1 114 ? 7.523 -6.316 -20.256 1.00 95.81 114 ARG A N 1
ATOM 915 C CA . ARG A 1 114 ? 8.635 -7.273 -20.374 1.00 95.81 114 ARG A CA 1
ATOM 916 C C . ARG A 1 114 ? 8.341 -8.639 -19.742 1.00 95.81 114 ARG A C 1
ATOM 918 O O . ARG A 1 114 ? 9.145 -9.555 -19.885 1.00 95.81 114 ARG A O 1
ATOM 925 N N . VAL A 1 115 ? 7.217 -8.794 -19.036 1.00 94.75 115 VAL A N 1
ATOM 926 C CA . VAL A 1 115 ? 6.838 -10.054 -18.379 1.00 94.75 115 VAL A CA 1
ATOM 927 C C . VAL A 1 115 ? 5.942 -10.862 -19.314 1.00 94.75 115 VAL A C 1
ATOM 929 O O . VAL A 1 115 ? 4.767 -10.552 -19.502 1.00 94.75 115 VAL A O 1
ATOM 932 N N . VAL A 1 116 ? 6.510 -11.912 -19.897 1.00 95.12 116 VAL A N 1
ATOM 933 C CA . VAL A 1 116 ? 5.844 -12.840 -20.823 1.00 95.12 116 VAL A CA 1
ATOM 934 C C . VAL A 1 116 ? 5.888 -14.262 -20.271 1.00 95.12 116 VAL A C 1
ATOM 936 O O . VAL A 1 116 ? 6.605 -14.550 -19.312 1.00 95.12 116 VAL A O 1
ATOM 939 N N . ASN A 1 117 ? 5.100 -15.170 -20.843 1.00 95.06 117 ASN A N 1
ATOM 940 C CA . ASN A 1 117 ? 5.138 -16.569 -20.418 1.00 95.06 117 ASN A CA 1
ATOM 941 C C . ASN A 1 117 ? 6.392 -17.302 -20.939 1.00 95.06 117 ASN A C 1
ATOM 943 O O . ASN A 1 117 ? 7.205 -16.745 -21.674 1.00 95.06 117 ASN A O 1
ATOM 947 N N . ARG A 1 118 ? 6.513 -18.596 -20.607 1.00 94.19 118 ARG A N 1
ATOM 948 C CA . ARG A 1 118 ? 7.663 -19.444 -20.982 1.00 94.19 118 ARG A CA 1
ATOM 949 C C . ARG A 1 118 ? 7.970 -19.499 -22.491 1.00 94.19 118 ARG A C 1
ATOM 951 O O . ARG A 1 118 ? 9.079 -19.861 -22.860 1.00 94.19 118 ARG A O 1
ATOM 958 N N . ASN A 1 119 ? 6.991 -19.193 -23.344 1.00 94.56 119 ASN A N 1
ATOM 959 C CA . ASN A 1 119 ? 7.119 -19.237 -24.801 1.00 94.56 119 ASN A CA 1
ATOM 960 C C . ASN A 1 119 ? 7.426 -17.857 -25.407 1.00 94.56 119 ASN A C 1
ATOM 962 O O . ASN A 1 119 ? 7.483 -17.740 -26.625 1.00 94.56 119 ASN A O 1
ATOM 966 N N . GLY A 1 120 ? 7.569 -16.807 -24.593 1.00 95.75 120 GLY A N 1
ATOM 967 C CA . GLY A 1 120 ? 7.695 -15.434 -25.084 1.00 95.75 120 GLY A CA 1
ATOM 968 C C . GLY A 1 120 ? 6.371 -14.816 -25.547 1.00 95.75 120 GLY A C 1
ATOM 969 O O . GLY A 1 120 ? 6.380 -13.764 -26.183 1.00 95.75 120 GLY A O 1
ATOM 970 N N . MET A 1 121 ? 5.234 -15.455 -25.252 1.00 97.25 121 MET A N 1
ATOM 971 C CA . MET A 1 121 ? 3.911 -14.988 -25.673 1.00 97.25 121 MET A CA 1
ATOM 972 C C . MET A 1 121 ? 3.365 -13.928 -24.706 1.00 97.25 121 MET A C 1
ATOM 974 O O . MET A 1 121 ? 3.465 -14.069 -23.480 1.00 97.25 121 MET A O 1
ATOM 978 N N . LEU A 1 122 ? 2.735 -12.892 -25.263 1.00 97.19 122 LEU A N 1
ATOM 979 C CA . LEU A 1 122 ? 2.148 -11.736 -24.580 1.00 97.19 122 LEU A CA 1
ATOM 980 C C . LEU A 1 122 ? 0.826 -12.097 -23.864 1.00 97.19 122 LEU A C 1
ATOM 982 O O . LEU A 1 122 ? -0.188 -11.414 -23.992 1.00 97.19 122 LEU A O 1
ATOM 986 N N . SER A 1 123 ? 0.808 -13.162 -23.056 1.00 94.75 123 SER A N 1
ATOM 987 C CA . SER A 1 123 ? -0.405 -13.633 -22.362 1.00 94.75 123 SER A CA 1
ATOM 988 C C . SER A 1 123 ? -0.974 -12.629 -21.349 1.00 94.75 123 SER A C 1
ATOM 990 O O . SER A 1 123 ? -2.140 -12.722 -20.980 1.00 94.75 123 SER A O 1
ATOM 992 N N . GLY A 1 124 ? -0.170 -11.657 -20.906 1.00 91.62 124 GLY A N 1
ATOM 993 C CA . GLY A 1 124 ? -0.586 -10.575 -20.010 1.00 91.62 124 GLY A CA 1
ATOM 994 C C . GLY A 1 124 ? -1.208 -9.357 -20.707 1.00 91.62 124 GLY A C 1
ATOM 995 O O . GLY A 1 124 ? -1.625 -8.425 -20.019 1.00 91.62 124 GLY A O 1
ATOM 996 N N . ARG A 1 125 ? -1.296 -9.333 -22.047 1.00 93.50 125 ARG A N 1
ATOM 997 C CA . ARG A 1 125 ? -1.712 -8.146 -22.825 1.00 93.50 125 ARG A CA 1
ATOM 998 C C . ARG A 1 125 ? -3.084 -7.587 -22.442 1.00 93.50 125 ARG A C 1
ATOM 1000 O O . ARG A 1 125 ? -3.283 -6.378 -22.481 1.00 93.50 125 ARG A O 1
ATOM 1007 N N . HIS A 1 126 ? -4.007 -8.441 -22.001 1.00 92.38 126 HIS A N 1
ATOM 1008 C CA . HIS A 1 126 ? -5.359 -8.042 -21.596 1.00 92.38 126 HIS A CA 1
ATOM 1009 C C . HIS A 1 126 ? -5.403 -7.194 -20.312 1.00 92.38 126 HIS A C 1
ATOM 1011 O O . HIS A 1 126 ? -6.413 -6.547 -20.054 1.00 92.38 126 HIS A O 1
ATOM 1017 N N . HIS A 1 127 ? -4.321 -7.160 -19.525 1.00 89.44 127 HIS A N 1
ATOM 1018 C CA . HIS A 1 127 ? -4.201 -6.291 -18.347 1.00 89.44 127 HIS A CA 1
ATOM 1019 C C . HIS A 1 127 ? -3.733 -4.868 -18.684 1.00 89.44 127 HIS A C 1
ATOM 1021 O O . HIS A 1 127 ? -3.658 -4.013 -17.798 1.00 89.44 127 HIS A O 1
ATOM 1027 N N . PHE A 1 128 ? -3.395 -4.597 -19.945 1.00 93.06 128 PHE A N 1
ATOM 1028 C CA . PHE A 1 128 ? -3.046 -3.259 -20.397 1.00 93.06 128 PHE A CA 1
ATOM 1029 C C . PHE A 1 128 ? -4.290 -2.490 -20.849 1.00 93.06 128 PHE A C 1
ATOM 1031 O O . PHE A 1 128 ? -5.326 -3.062 -21.167 1.00 93.06 128 PHE A O 1
ATOM 1038 N N . SER A 1 129 ? -4.173 -1.161 -20.902 1.00 91.69 129 SER A N 1
ATOM 1039 C CA . SER A 1 129 ? -5.278 -0.260 -21.255 1.00 91.69 129 SER A CA 1
ATOM 1040 C C . SER A 1 129 ? -5.863 -0.504 -22.647 1.00 91.69 129 SER A C 1
ATOM 1042 O O . SER A 1 129 ? -7.016 -0.164 -22.889 1.00 91.69 129 SER A O 1
ATOM 1044 N N . THR A 1 130 ? -5.067 -1.046 -23.571 1.00 95.00 130 THR A N 1
ATOM 1045 C CA . THR A 1 130 ? -5.511 -1.444 -24.910 1.00 95.00 130 THR A CA 1
ATOM 1046 C C . THR A 1 130 ? -4.884 -2.790 -25.275 1.00 95.00 130 THR A C 1
ATOM 1048 O O . THR A 1 130 ? -3.787 -3.094 -24.791 1.00 95.00 130 THR A O 1
ATOM 1051 N N . PRO A 1 131 ? -5.519 -3.580 -26.162 1.00 93.00 131 PRO A N 1
ATOM 1052 C CA . PRO A 1 131 ? -4.988 -4.878 -26.583 1.00 93.00 131 PRO A CA 1
ATOM 1053 C C . PRO A 1 131 ? -3.584 -4.817 -27.204 1.00 93.00 131 PRO A C 1
ATOM 1055 O O . PRO A 1 131 ? -2.827 -5.771 -27.086 1.00 93.00 131 PRO A O 1
ATOM 1058 N N . THR A 1 132 ? -3.222 -3.697 -27.836 1.00 95.19 132 THR A N 1
ATOM 1059 C CA . THR A 1 132 ? -1.934 -3.490 -28.525 1.00 95.19 132 THR A CA 1
ATOM 1060 C C . THR A 1 132 ? -0.848 -2.910 -27.626 1.00 95.19 132 THR A C 1
ATOM 1062 O O . THR A 1 132 ? 0.316 -2.851 -28.015 1.00 95.19 132 THR A O 1
ATOM 1065 N N . LYS A 1 133 ? -1.186 -2.455 -26.411 1.00 96.56 133 LYS A N 1
ATOM 1066 C CA . LYS A 1 133 ? -0.275 -1.604 -25.640 1.00 96.56 133 LYS A CA 1
ATOM 1067 C C . LYS A 1 133 ? 1.021 -2.298 -25.240 1.00 96.56 133 LYS A C 1
ATOM 1069 O O . LYS A 1 133 ? 2.073 -1.666 -25.215 1.00 96.56 133 LYS A O 1
ATOM 1074 N N . MET A 1 134 ? 0.926 -3.572 -24.876 1.00 96.94 134 MET A N 1
ATOM 1075 C CA . MET A 1 134 ? 2.079 -4.373 -24.471 1.00 96.94 134 MET A CA 1
ATOM 1076 C C . MET A 1 134 ? 3.078 -4.506 -25.626 1.00 96.94 134 MET A C 1
ATOM 1078 O O . MET A 1 134 ? 4.268 -4.263 -25.440 1.00 96.94 134 MET A O 1
ATOM 1082 N N . GLU A 1 135 ? 2.572 -4.792 -26.826 1.00 97.81 135 GLU A N 1
ATOM 1083 C CA . GLU A 1 135 ? 3.355 -4.865 -28.058 1.00 97.81 135 GLU A CA 1
ATOM 1084 C C . GLU A 1 135 ? 3.959 -3.505 -28.438 1.00 97.81 135 GLU A C 1
ATOM 1086 O O . GLU A 1 135 ? 5.149 -3.422 -28.719 1.00 97.81 135 GLU A O 1
ATOM 1091 N N . GLU A 1 136 ? 3.189 -2.413 -28.378 1.00 97.50 136 GLU A N 1
ATOM 1092 C CA . GLU A 1 136 ? 3.705 -1.059 -28.636 1.00 97.50 136 GLU A CA 1
ATOM 1093 C C . GLU A 1 136 ? 4.896 -0.702 -27.736 1.00 97.50 136 GLU A C 1
ATOM 1095 O O . GLU A 1 136 ? 5.834 -0.037 -28.177 1.00 97.50 136 GLU A O 1
ATOM 1100 N N . LEU A 1 137 ? 4.847 -1.099 -26.460 1.00 96.88 137 LEU A N 1
ATOM 1101 C CA . LEU A 1 137 ? 5.915 -0.833 -25.497 1.00 96.88 137 LEU A CA 1
ATOM 1102 C C . LEU A 1 137 ? 7.165 -1.671 -25.790 1.00 96.88 137 LEU A C 1
ATOM 1104 O O . LEU A 1 137 ? 8.265 -1.132 -25.718 1.00 96.88 137 LEU A O 1
ATOM 1108 N N . LEU A 1 138 ? 7.002 -2.939 -26.176 1.00 97.44 138 LEU A N 1
ATOM 1109 C CA . LEU A 1 138 ? 8.105 -3.802 -26.614 1.00 97.44 138 LEU A CA 1
ATOM 1110 C C . LEU A 1 138 ? 8.741 -3.291 -27.918 1.00 97.44 138 LEU A C 1
ATOM 1112 O O . LEU A 1 138 ? 9.959 -3.136 -27.988 1.00 97.44 138 LEU A O 1
ATOM 1116 N N . ASN A 1 139 ? 7.927 -2.912 -28.907 1.00 97.38 139 ASN A N 1
ATOM 1117 C CA . ASN A 1 139 ? 8.400 -2.349 -30.174 1.00 97.38 139 ASN A CA 1
ATOM 1118 C C . ASN A 1 139 ? 9.1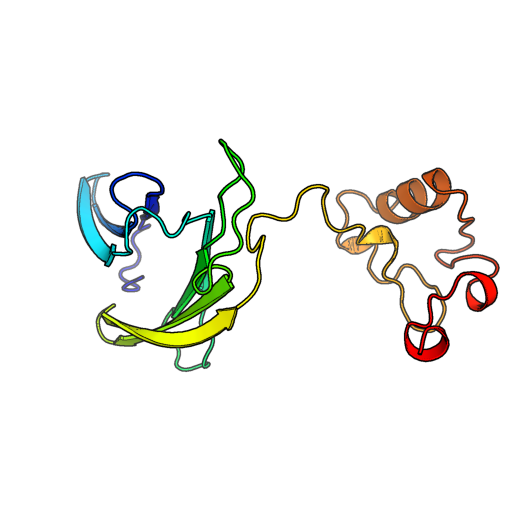86 -1.042 -29.965 1.00 97.38 139 ASN A C 1
ATOM 1120 O O . ASN A 1 139 ? 10.193 -0.812 -30.633 1.00 97.38 139 ASN A O 1
ATOM 1124 N N . LYS A 1 140 ? 8.780 -0.198 -29.003 1.00 97.25 140 LYS A N 1
ATOM 1125 C CA . LYS A 1 140 ? 9.539 1.006 -28.609 1.00 97.25 140 LYS A CA 1
ATOM 1126 C C . LYS A 1 140 ? 10.912 0.697 -28.013 1.00 97.25 140 LYS A C 1
ATOM 1128 O O . LYS A 1 140 ? 11.792 1.548 -28.075 1.00 97.25 140 LYS A O 1
ATOM 1133 N N . GLU A 1 141 ? 11.092 -0.490 -27.446 1.00 96.56 141 GLU A N 1
ATOM 1134 C CA . GLU A 1 141 ? 12.374 -0.985 -26.936 1.00 96.56 141 GLU A CA 1
ATOM 1135 C C . GLU A 1 141 ? 13.186 -1.730 -28.010 1.00 96.56 141 GLU A C 1
ATOM 1137 O O . GLU A 1 141 ? 14.254 -2.258 -27.715 1.00 96.56 141 GLU A O 1
ATOM 1142 N N . GLY A 1 142 ? 12.703 -1.771 -29.259 1.00 97.00 142 GLY A N 1
ATOM 1143 C CA . GLY A 1 142 ? 13.336 -2.502 -30.359 1.00 97.00 142 GLY A CA 1
ATOM 1144 C C . GLY A 1 142 ? 13.050 -4.006 -30.353 1.00 97.00 142 GLY A C 1
ATOM 1145 O O . GLY A 1 142 ? 13.653 -4.744 -31.130 1.00 97.00 142 GLY A O 1
ATOM 1146 N N . ILE A 1 143 ? 12.132 -4.472 -29.502 1.00 97.44 143 ILE A N 1
ATOM 1147 C CA . ILE A 1 143 ? 11.761 -5.882 -29.388 1.00 97.44 143 ILE A CA 1
ATOM 1148 C C . ILE A 1 143 ? 10.613 -6.173 -30.347 1.00 97.44 143 ILE A C 1
ATOM 1150 O O . ILE A 1 143 ? 9.503 -5.675 -30.170 1.00 97.44 143 ILE A O 1
ATOM 1154 N N . LYS A 1 144 ? 10.8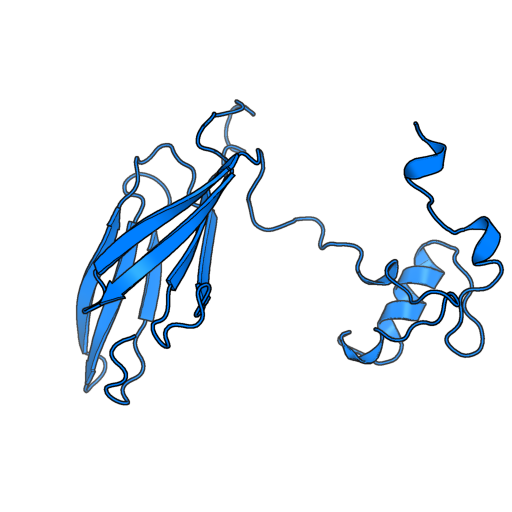83 -6.997 -31.361 1.00 97.31 144 LYS A N 1
ATOM 1155 C CA . LYS A 1 144 ? 9.902 -7.363 -32.383 1.00 97.31 144 LYS A CA 1
ATOM 1156 C C . LYS A 1 144 ? 8.931 -8.424 -31.860 1.00 97.31 144 LYS A C 1
ATOM 1158 O O . LYS A 1 144 ? 9.351 -9.425 -31.280 1.00 97.31 144 LYS A O 1
ATOM 1163 N N . VAL A 1 145 ? 7.644 -8.236 -32.139 1.00 97.44 145 VAL A N 1
ATOM 1164 C CA . VAL A 1 145 ? 6.564 -9.185 -31.829 1.00 97.44 145 VAL A CA 1
ATOM 1165 C C . VAL A 1 145 ? 5.881 -9.616 -33.131 1.00 97.44 145 VAL A C 1
ATOM 1167 O O . VAL A 1 145 ? 5.675 -8.796 -34.023 1.00 97.44 145 VAL A O 1
ATOM 1170 N N . VAL A 1 146 ? 5.572 -10.907 -33.265 1.00 96.94 146 VAL A N 1
ATOM 1171 C CA . VAL A 1 146 ? 4.786 -11.491 -34.368 1.00 96.94 146 VAL A CA 1
ATOM 1172 C C . VAL A 1 146 ? 3.788 -12.472 -33.760 1.00 96.94 146 VAL A C 1
ATOM 1174 O O . VAL A 1 146 ? 4.177 -13.281 -32.922 1.00 96.94 146 VAL A O 1
ATOM 1177 N N . ASP A 1 147 ? 2.516 -12.383 -34.158 1.00 95.50 147 ASP A N 1
ATOM 1178 C CA . ASP A 1 147 ? 1.429 -13.245 -33.667 1.00 95.50 147 ASP A CA 1
ATOM 1179 C C . ASP A 1 147 ? 1.430 -13.383 -32.130 1.00 95.50 147 ASP A C 1
ATOM 1181 O O . ASP A 1 147 ? 1.508 -14.476 -31.567 1.00 95.50 147 ASP A O 1
ATOM 1185 N N . ASP A 1 148 ? 1.421 -12.234 -31.441 1.00 96.25 148 ASP A N 1
ATOM 1186 C CA . ASP A 1 148 ? 1.461 -12.121 -29.974 1.00 96.25 148 ASP A CA 1
ATOM 1187 C C . ASP A 1 148 ? 2.683 -12.773 -29.297 1.00 96.25 148 ASP A C 1
ATOM 1189 O O . ASP A 1 148 ? 2.680 -12.996 -28.084 1.00 96.25 148 ASP A O 1
ATOM 1193 N N . THR A 1 149 ? 3.754 -13.050 -30.045 1.00 97.31 149 THR A N 1
ATOM 1194 C CA . THR A 1 149 ? 4.959 -13.724 -29.545 1.00 97.31 149 THR A CA 1
ATOM 1195 C C . THR A 1 149 ? 6.223 -12.925 -29.859 1.00 97.31 149 THR A C 1
ATOM 1197 O O . THR A 1 149 ? 6.415 -12.441 -30.974 1.00 97.31 149 THR A O 1
ATOM 1200 N N . ILE A 1 150 ? 7.108 -12.773 -28.869 1.00 98.06 150 ILE A N 1
ATOM 1201 C CA . ILE A 1 150 ? 8.409 -12.112 -29.042 1.00 98.06 150 ILE A CA 1
ATOM 1202 C C . ILE A 1 150 ? 9.293 -12.926 -29.996 1.00 98.06 150 ILE A C 1
ATOM 1204 O O . ILE A 1 150 ? 9.539 -14.116 -29.782 1.00 98.06 150 ILE A O 1
ATOM 1208 N N . VAL A 1 151 ? 9.818 -12.263 -31.027 1.00 96.88 151 VAL A N 1
ATOM 1209 C CA . VAL A 1 151 ? 10.808 -12.833 -31.949 1.00 96.88 151 VAL A CA 1
ATOM 1210 C C . VAL A 1 151 ? 12.149 -12.976 -31.229 1.00 96.88 151 VAL A C 1
ATOM 1212 O O . VAL A 1 151 ? 12.542 -12.096 -30.470 1.00 96.88 151 VAL A O 1
ATOM 1215 N N . ASP A 1 152 ? 12.850 -14.089 -31.457 1.00 94.44 152 ASP A N 1
ATOM 1216 C CA . ASP A 1 152 ? 14.148 -14.394 -30.836 1.00 94.44 152 ASP A CA 1
ATOM 1217 C C . ASP A 1 152 ? 14.137 -14.373 -29.297 1.00 94.44 152 ASP A C 1
ATOM 1219 O O . ASP A 1 152 ? 15.154 -14.097 -28.659 1.00 94.44 152 ASP A O 1
ATOM 1223 N N . PHE A 1 153 ? 13.004 -14.733 -28.677 1.00 95.38 153 PHE A N 1
ATOM 1224 C CA . PHE A 1 153 ? 12.833 -14.708 -27.218 1.00 95.38 153 PHE A CA 1
ATOM 1225 C C . PHE A 1 153 ? 13.957 -15.418 -26.452 1.00 95.38 153 PHE A C 1
ATOM 1227 O O . PHE A 1 153 ? 14.398 -14.917 -25.426 1.00 95.38 153 PHE A O 1
ATOM 1234 N N . LYS A 1 154 ? 14.479 -16.541 -26.964 1.00 92.69 154 LYS A N 1
ATOM 1235 C CA . LYS A 1 154 ? 15.598 -17.263 -26.330 1.00 92.69 154 LYS A CA 1
ATOM 1236 C C . LYS A 1 154 ? 16.855 -16.403 -26.159 1.00 92.69 154 LYS A C 1
ATOM 1238 O O . LYS A 1 154 ? 17.550 -16.571 -25.168 1.00 92.69 154 LYS A O 1
ATOM 1243 N N . ASN A 1 155 ? 17.131 -15.499 -27.100 1.00 92.56 155 ASN A N 1
ATOM 1244 C CA . ASN A 1 155 ? 18.292 -14.603 -27.054 1.00 92.56 155 ASN A CA 1
ATOM 1245 C C . ASN A 1 155 ? 18.028 -13.351 -26.204 1.00 92.56 155 ASN A C 1
ATOM 1247 O O . ASN A 1 155 ? 18.964 -12.694 -25.765 1.00 92.56 155 ASN A O 1
ATOM 1251 N N . LEU A 1 156 ? 16.754 -13.012 -25.998 1.00 92.94 156 LEU A N 1
ATOM 1252 C CA . LEU A 1 156 ? 16.301 -11.866 -25.206 1.00 92.94 156 LEU A CA 1
ATOM 1253 C C . LEU A 1 156 ? 15.952 -12.247 -23.760 1.00 92.94 156 LEU A C 1
ATOM 1255 O O . LEU A 1 156 ? 15.701 -11.370 -22.933 1.00 92.94 156 LEU A O 1
ATOM 1259 N N . PHE A 1 157 ? 15.888 -13.545 -23.464 1.00 91.88 157 PHE A N 1
ATOM 1260 C CA . PHE A 1 157 ? 15.534 -14.067 -22.157 1.00 91.88 157 PHE A CA 1
ATOM 1261 C C . PHE A 1 157 ? 16.575 -13.637 -21.126 1.00 91.88 157 PHE A C 1
ATOM 1263 O O . PHE A 1 157 ? 17.762 -13.930 -21.248 1.00 91.88 157 PHE A O 1
ATOM 1270 N N . TRP A 1 158 ? 16.108 -12.940 -20.095 1.00 91.25 158 TRP A N 1
ATOM 1271 C CA . TRP A 1 158 ? 16.942 -12.566 -18.968 1.00 91.25 158 TRP A CA 1
ATOM 1272 C C . TRP A 1 158 ? 16.981 -13.713 -17.959 1.00 91.25 158 TRP A C 1
ATOM 1274 O O . TRP A 1 158 ? 15.990 -13.975 -17.276 1.00 91.25 158 TRP A O 1
ATOM 1284 N N . ASP A 1 159 ? 18.132 -14.380 -17.874 1.00 88.94 159 ASP A N 1
ATOM 1285 C CA . ASP A 1 159 ? 18.414 -15.387 -16.857 1.00 88.94 159 ASP A CA 1
ATOM 1286 C C . ASP A 1 159 ? 19.232 -14.763 -15.712 1.00 88.94 159 ASP A C 1
ATOM 1288 O O . ASP A 1 159 ? 20.429 -14.520 -15.869 1.00 88.94 159 ASP A O 1
ATOM 1292 N N . PRO A 1 160 ? 18.635 -14.481 -14.543 1.00 84.50 160 PRO A N 1
ATOM 1293 C CA . PRO A 1 160 ? 19.397 -13.963 -13.413 1.00 84.50 160 PRO A CA 1
ATOM 1294 C C . PRO A 1 160 ? 20.419 -14.973 -12.875 1.00 84.50 160 PRO A C 1
ATOM 1296 O O . PRO A 1 160 ? 21.395 -14.551 -12.261 1.00 84.50 160 PRO A O 1
ATOM 1299 N N . ALA A 1 161 ? 20.234 -16.281 -13.099 1.00 89.56 161 ALA A N 1
ATOM 1300 C CA . ALA A 1 161 ? 21.180 -17.299 -12.648 1.00 89.56 161 ALA A CA 1
ATOM 1301 C C . ALA A 1 161 ? 22.472 -17.303 -13.475 1.00 89.56 161 ALA A C 1
ATOM 1303 O O . ALA A 1 161 ? 23.498 -17.751 -12.977 1.00 89.56 161 ALA A O 1
ATOM 1304 N N . SER A 1 162 ? 22.460 -16.759 -14.698 1.00 87.62 162 SER A N 1
ATOM 1305 C CA . SER A 1 162 ? 23.675 -16.612 -15.507 1.00 87.62 162 SER A CA 1
ATOM 1306 C C . SER A 1 162 ? 24.581 -15.464 -15.043 1.00 87.62 162 SER A C 1
ATOM 1308 O O . SER A 1 162 ? 25.631 -15.238 -15.641 1.00 87.62 162 SER A O 1
ATOM 1310 N N . LEU A 1 163 ? 24.147 -14.678 -14.052 1.00 78.00 163 LEU A N 1
ATOM 1311 C CA . LEU A 1 163 ? 24.876 -13.526 -13.512 1.00 78.00 163 LEU A CA 1
ATOM 1312 C C . LEU A 1 163 ? 25.642 -13.847 -12.219 1.00 78.00 163 LEU A C 1
ATOM 1314 O O . LEU A 1 163 ? 26.261 -12.947 -11.651 1.00 78.00 163 LEU A O 1
ATOM 1318 N N . ILE A 1 164 ? 25.560 -15.09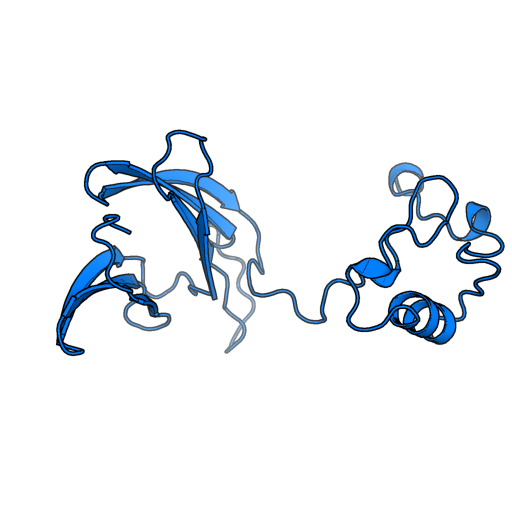1 -11.743 1.00 68.81 164 ILE A N 1
ATOM 1319 C CA . ILE A 1 164 ? 26.117 -15.577 -10.474 1.00 68.81 164 ILE A CA 1
ATOM 1320 C C . ILE A 1 164 ? 27.198 -16.611 -10.781 1.00 68.81 164 ILE A C 1
ATOM 1322 O O . ILE A 1 164 ? 28.268 -16.539 -10.139 1.00 68.81 164 ILE A O 1
#

pLDDT: mean 91.18, std 9.69, range [53.03, 98.5]

Secondary structure (DSSP, 8-state):
---SSS--EEEEEPSSS-EEEEEEEEETTEEEEEEEEE--TTS-EEEEEEE-SSSSSSPEEEEEE----SS-----TT-EEEEEEE-STT-EEEEEEEE-TT-SS-SSPP-GGG---TTSB-TTGGGSSSTTHHHHHHHHTT--EETTEETTHHHH---GGGG-

Sequence (164 aa):
IDKDGKLDLVTLFGQGDERIVWYKNNGNLQFTAITLLRFPPVYGSSSFELTDFNKDGLLDILYTAGDNSDFSVELKHYHGVYVFTNQGKNTFKQTYFHQMNGAHKVKPKVPAHRVVNRNGMLSGRHHFSTPTKMEELLNKEGIKVVDDTIVDFKNLFWDPASLI

Radius of gyration: 21.1 Å; chains: 1; bounding box: 52×36×51 Å

Foldseek 3Di:
DQPPPDDKDWDFDAAPKTFIWIFPDPDPPHTDIDTLDTDDNQQAWADKDWDQPVPPPHTKIWTATAPDPPPDQDQDQSGFIWIWDQPPPSHTDTDDTDRDHPRHDDPPDDLCLCDDDPQQASPVQVVDPDNCVSVVSCVVVVFDDDPRGTDPCVVVDDDPVVVD